Protein AF-A0A4D4KRZ1-F1 (afdb_monomer_lite)

Foldseek 3Di:
DDQDDDPPPPPLLVSLLSVLLRCLLVQNQDQAPSDQALVRSCRSSVHDSCCCVPPPVVSRVVSVVSNVVSVVVVVVVVVVVVVPPD

pLDDT: mean 89.97, std 13.34, range [45.09, 98.75]

Radius of gyration: 14.81 Å; chains: 1; bounding box: 38×21×49 Å

Sequence (86 aa):
MTVLPLDNEQDPVRRDIIAAINRLLAGTPHRSNGRLNVTQLAIEAGVKRWHLTHQHTDLKDRFQAEAAREEAKRTKAAQTGDDLVL

Structure (mmCIF, N/CA/C/O backbone):
data_AF-A0A4D4KRZ1-F1
#
_entry.id   AF-A0A4D4KRZ1-F1
#
loop_
_atom_site.group_PDB
_atom_site.id
_atom_site.type_symbol
_atom_site.label_atom_id
_atom_site.label_alt_id
_atom_site.label_comp_id
_atom_site.label_asym_id
_atom_site.label_entity_id
_atom_site.label_seq_id
_atom_site.pdbx_PDB_ins_code
_atom_site.Cartn_x
_atom_site.Cartn_y
_atom_site.Cartn_z
_atom_site.occupancy
_atom_site.B_iso_or_equiv
_atom_site.auth_seq_id
_atom_site.auth_comp_id
_atom_site.auth_asym_id
_atom_site.auth_atom_id
_atom_site.pdbx_PDB_model_num
ATOM 1 N N . MET A 1 1 ? -14.373 3.952 2.720 1.00 56.06 1 MET A N 1
ATOM 2 C CA . MET A 1 1 ? -13.129 3.332 2.224 1.00 56.06 1 MET A CA 1
ATOM 3 C C . MET A 1 1 ? -12.569 4.221 1.134 1.00 56.06 1 MET A C 1
ATOM 5 O O . MET A 1 1 ? -13.260 4.437 0.147 1.00 56.06 1 MET A O 1
ATOM 9 N N . THR A 1 2 ? -11.381 4.790 1.330 1.00 62.50 2 THR A N 1
ATOM 10 C CA . THR A 1 2 ? -10.680 5.498 0.252 1.00 62.50 2 THR A CA 1
ATOM 11 C C . THR A 1 2 ? -10.195 4.449 -0.745 1.00 62.50 2 THR A C 1
ATOM 13 O O . THR A 1 2 ? -9.385 3.602 -0.379 1.00 62.50 2 THR A O 1
ATOM 16 N N . VAL A 1 3 ? -10.700 4.477 -1.978 1.00 78.94 3 VAL A N 1
ATOM 17 C CA . VAL A 1 3 ? -10.174 3.650 -3.071 1.00 78.94 3 VAL A CA 1
ATOM 18 C C . VAL A 1 3 ? -9.172 4.499 -3.840 1.00 78.94 3 VAL A C 1
ATOM 20 O O . VAL A 1 3 ? -9.503 5.575 -4.336 1.00 78.94 3 VAL A O 1
ATOM 23 N N . LEU A 1 4 ? -7.928 4.039 -3.896 1.00 85.44 4 LEU A N 1
ATOM 24 C CA . LEU A 1 4 ? -6.895 4.640 -4.720 1.00 85.44 4 LEU A CA 1
ATOM 25 C C . LEU A 1 4 ? -7.165 4.293 -6.194 1.00 85.44 4 LEU A C 1
ATOM 27 O O . LEU A 1 4 ? -7.293 3.103 -6.499 1.00 85.44 4 LEU A O 1
ATOM 31 N N . PRO A 1 5 ? -7.264 5.289 -7.095 1.00 86.06 5 PRO A N 1
ATOM 32 C CA . PRO A 1 5 ? -7.562 5.047 -8.504 1.00 86.06 5 PRO A CA 1
ATOM 33 C C . PRO A 1 5 ? -6.396 4.348 -9.220 1.00 86.06 5 PRO A C 1
ATOM 35 O O . PRO A 1 5 ? -5.233 4.566 -8.879 1.00 86.06 5 PRO A O 1
ATOM 38 N N . LEU A 1 6 ? -6.723 3.533 -10.229 1.00 85.19 6 LEU A N 1
ATOM 39 C CA . LEU A 1 6 ? -5.768 2.796 -11.075 1.00 85.19 6 LEU A CA 1
ATOM 40 C C . LEU A 1 6 ? -5.764 3.261 -12.541 1.00 85.19 6 LEU A C 1
ATOM 42 O O . LEU A 1 6 ? -4.895 2.844 -13.304 1.00 85.19 6 LEU A O 1
ATOM 46 N N . ASP A 1 7 ? -6.727 4.090 -12.945 1.00 83.00 7 ASP A N 1
ATOM 47 C CA . ASP A 1 7 ? -7.097 4.274 -14.358 1.00 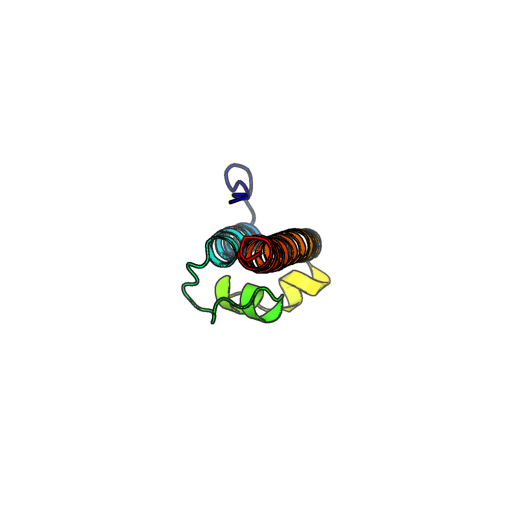83.00 7 ASP A CA 1
ATOM 48 C C . ASP A 1 7 ? -6.003 4.936 -15.213 1.00 83.00 7 ASP A C 1
ATOM 50 O O . ASP A 1 7 ? -5.941 4.710 -16.418 1.00 83.00 7 ASP A O 1
ATOM 54 N N . ASN A 1 8 ? -5.093 5.686 -14.587 1.00 88.00 8 ASN A N 1
ATOM 55 C CA . ASN A 1 8 ? -3.953 6.336 -15.243 1.00 88.00 8 ASN A CA 1
ATOM 56 C C . ASN A 1 8 ? -2.587 5.744 -14.853 1.00 88.00 8 ASN A C 1
ATOM 58 O O . ASN A 1 8 ? -1.559 6.274 -15.273 1.00 88.00 8 ASN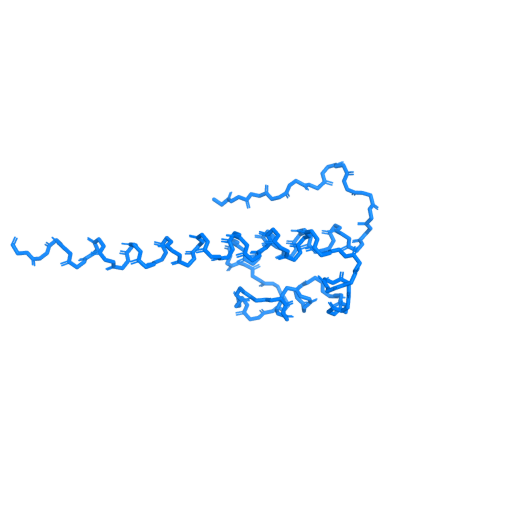 A O 1
ATOM 62 N N . GLU A 1 9 ? -2.549 4.687 -14.036 1.00 93.81 9 GLU A N 1
ATOM 63 C CA . GLU A 1 9 ? -1.288 4.084 -13.601 1.00 93.81 9 GLU A CA 1
ATOM 64 C C . GLU A 1 9 ? -0.834 3.003 -14.589 1.00 93.81 9 GLU A C 1
ATOM 66 O O . GLU A 1 9 ? -1.468 1.950 -14.710 1.00 93.81 9 GLU A O 1
ATOM 71 N N . GLN A 1 10 ? 0.282 3.264 -15.273 1.00 94.94 10 GLN A N 1
ATOM 72 C CA . GLN A 1 10 ? 0.839 2.393 -16.311 1.00 94.94 10 GLN A CA 1
ATOM 73 C C . GLN A 1 10 ? 1.953 1.486 -15.780 1.00 94.94 10 GLN A C 1
ATOM 75 O O . GLN A 1 10 ? 2.233 0.454 -16.388 1.00 94.94 10 GLN A O 1
ATOM 80 N N . ASP A 1 11 ? 2.591 1.846 -14.662 1.00 96.56 11 ASP A N 1
ATOM 81 C CA . ASP A 1 11 ? 3.643 1.024 -14.072 1.00 96.56 11 ASP A CA 1
ATOM 82 C C . ASP A 1 11 ? 3.012 -0.212 -13.398 1.00 96.56 11 ASP A C 1
ATOM 84 O O . ASP A 1 11 ? 2.259 -0.064 -12.427 1.00 96.56 11 ASP A O 1
ATOM 88 N N . PRO A 1 12 ? 3.300 -1.441 -13.871 1.00 96.69 12 PRO A N 1
ATOM 89 C CA . PRO A 1 12 ? 2.695 -2.654 -13.325 1.00 96.69 12 PRO A CA 1
ATOM 90 C C . PRO A 1 12 ? 2.999 -2.842 -11.833 1.00 96.69 12 PRO A C 1
ATOM 92 O O . PRO A 1 12 ? 2.118 -3.259 -11.083 1.00 96.69 12 PRO A O 1
ATOM 95 N N . VAL A 1 13 ? 4.196 -2.460 -11.373 1.00 97.75 13 VAL A N 1
ATOM 96 C CA . VAL A 1 13 ? 4.573 -2.548 -9.955 1.00 97.75 13 VAL A CA 1
ATOM 97 C C . VAL A 1 13 ? 3.714 -1.598 -9.127 1.00 97.75 13 VAL A C 1
ATOM 99 O O . VAL A 1 13 ? 3.218 -1.968 -8.060 1.00 97.75 13 VAL A O 1
ATOM 102 N N . ARG A 1 14 ? 3.487 -0.376 -9.619 1.00 97.88 14 ARG A N 1
ATOM 103 C CA . ARG A 1 14 ? 2.624 0.596 -8.937 1.00 97.88 14 ARG A CA 1
ATOM 104 C C . ARG A 1 14 ? 1.171 0.141 -8.924 1.00 97.88 14 ARG A C 1
ATOM 106 O O . ARG A 1 14 ? 0.531 0.258 -7.882 1.00 97.88 14 ARG A O 1
ATOM 113 N N . ARG A 1 15 ? 0.663 -0.439 -10.017 1.00 97.69 15 ARG A N 1
ATOM 114 C CA . ARG A 1 15 ? -0.692 -1.020 -10.066 1.00 97.69 15 ARG A CA 1
ATOM 115 C C . ARG A 1 15 ? -0.876 -2.107 -9.007 1.00 97.69 15 ARG A C 1
ATOM 117 O O . ARG A 1 15 ? -1.871 -2.076 -8.282 1.00 97.69 15 ARG A O 1
ATOM 124 N N . ASP A 1 16 ? 0.093 -3.010 -8.866 1.00 98.00 16 ASP A N 1
ATOM 125 C CA . ASP A 1 16 ? 0.059 -4.072 -7.854 1.00 98.00 16 ASP A CA 1
ATOM 126 C C . ASP A 1 16 ? 0.086 -3.508 -6.427 1.00 98.00 16 ASP A C 1
ATOM 128 O O . ASP A 1 16 ? -0.693 -3.940 -5.570 1.00 98.00 16 ASP A O 1
ATOM 132 N N . ILE A 1 17 ? 0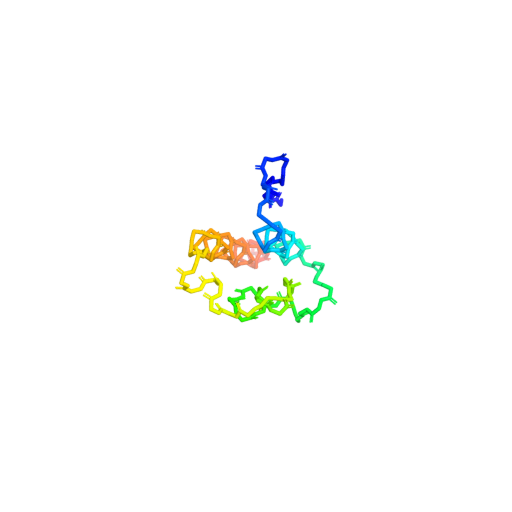.924 -2.496 -6.176 1.00 98.31 17 ILE A N 1
ATOM 133 C CA . ILE A 1 17 ? 0.978 -1.796 -4.885 1.00 98.31 17 ILE A CA 1
ATOM 134 C C . ILE A 1 17 ? -0.355 -1.101 -4.583 1.00 98.31 17 ILE A C 1
ATOM 136 O O . ILE A 1 17 ? -0.888 -1.258 -3.487 1.00 98.31 17 ILE A O 1
ATOM 140 N N . ILE A 1 18 ? -0.924 -0.359 -5.534 1.00 97.75 18 ILE A N 1
ATOM 141 C CA . ILE A 1 18 ? -2.193 0.361 -5.357 1.00 97.75 18 ILE A CA 1
ATOM 142 C C . ILE A 1 18 ? -3.342 -0.621 -5.091 1.00 97.75 18 ILE A C 1
ATOM 144 O O . ILE A 1 18 ? -4.125 -0.425 -4.159 1.00 97.75 18 ILE A O 1
ATOM 148 N N . ALA A 1 19 ? -3.422 -1.714 -5.853 1.00 97.12 19 ALA A N 1
ATOM 149 C CA . ALA A 1 19 ? -4.429 -2.749 -5.640 1.00 97.12 19 ALA A CA 1
ATOM 150 C C . ALA A 1 19 ? -4.292 -3.404 -4.253 1.00 97.12 19 ALA A C 1
ATOM 152 O O . ALA A 1 19 ? -5.297 -3.660 -3.586 1.00 97.12 19 ALA A O 1
ATOM 153 N N . ALA A 1 20 ? -3.060 -3.640 -3.796 1.00 97.88 20 ALA A N 1
ATOM 154 C CA . ALA A 1 20 ? -2.782 -4.156 -2.460 1.00 97.88 20 ALA A CA 1
ATOM 155 C C . ALA A 1 20 ? -3.172 -3.175 -1.344 1.00 97.88 20 ALA A C 1
ATOM 157 O O . ALA A 1 20 ? -3.772 -3.599 -0.356 1.00 97.88 20 ALA A O 1
ATOM 158 N N . ILE A 1 21 ? -2.904 -1.872 -1.511 1.00 97.25 21 ILE A N 1
ATOM 159 C CA . ILE A 1 21 ? -3.362 -0.828 -0.579 1.00 97.25 21 ILE A CA 1
ATOM 160 C C . ILE A 1 21 ? -4.884 -0.889 -0.437 1.00 97.25 21 ILE A C 1
ATOM 162 O O . ILE A 1 21 ? -5.391 -0.949 0.683 1.00 97.25 21 ILE A O 1
ATOM 166 N N . ASN A 1 22 ? -5.605 -0.927 -1.561 1.00 96.25 22 ASN A N 1
ATOM 167 C CA . ASN A 1 22 ? -7.066 -0.961 -1.561 1.00 96.25 22 ASN A CA 1
ATOM 168 C C . ASN A 1 22 ? -7.612 -2.186 -0.813 1.00 96.25 22 ASN A C 1
ATOM 170 O O . ASN A 1 22 ? -8.502 -2.036 0.020 1.00 96.25 22 ASN A O 1
ATOM 174 N N . ARG A 1 23 ? -7.047 -3.381 -1.039 1.00 96.31 23 ARG A N 1
ATOM 175 C CA . ARG A 1 23 ? -7.450 -4.607 -0.323 1.00 96.31 23 ARG A CA 1
ATOM 176 C C . ARG A 1 23 ? -7.158 -4.548 1.175 1.00 96.31 23 ARG A C 1
ATOM 178 O O . ARG A 1 23 ? -8.013 -4.918 1.979 1.00 96.31 23 ARG A O 1
ATOM 185 N N . LEU A 1 24 ? -5.981 -4.053 1.563 1.00 96.38 24 LEU A N 1
ATOM 186 C CA . LEU A 1 24 ? -5.595 -3.920 2.971 1.00 96.38 24 LEU A CA 1
ATOM 187 C C . LEU A 1 24 ? -6.508 -2.951 3.723 1.00 96.38 24 LEU A C 1
ATOM 189 O O . LEU A 1 24 ? -7.026 -3.298 4.782 1.00 96.38 24 LEU A O 1
ATOM 193 N N . LEU A 1 25 ? -6.753 -1.766 3.159 1.00 94.62 25 LEU A N 1
ATOM 194 C CA . LEU A 1 25 ? -7.663 -0.781 3.750 1.00 94.62 25 LEU A CA 1
ATOM 195 C C . LEU A 1 25 ? -9.116 -1.272 3.755 1.00 94.62 25 LEU A C 1
ATOM 197 O O . LEU A 1 25 ? -9.885 -0.900 4.638 1.00 94.62 25 LEU A O 1
ATOM 201 N N . ALA A 1 26 ? -9.490 -2.132 2.805 1.00 93.56 26 ALA A N 1
ATOM 202 C CA . ALA A 1 26 ? -10.798 -2.769 2.782 1.00 93.56 26 ALA A CA 1
ATOM 203 C C . ALA A 1 26 ? -10.939 -3.952 3.761 1.00 93.56 26 ALA A C 1
ATOM 205 O O . ALA A 1 26 ? -12.036 -4.483 3.914 1.00 93.56 26 ALA A O 1
ATOM 206 N N . GLY A 1 27 ? -9.854 -4.392 4.408 1.00 94.44 27 GLY A N 1
ATOM 207 C CA . GLY A 1 27 ? -9.868 -5.563 5.287 1.00 94.44 27 GLY A CA 1
ATOM 208 C C . GLY A 1 27 ? -10.045 -6.895 4.550 1.00 94.44 27 GLY A C 1
ATOM 209 O O . GLY A 1 27 ? -10.455 -7.876 5.162 1.00 94.44 27 GLY A O 1
ATOM 210 N N . THR A 1 28 ? -9.732 -6.944 3.252 1.00 95.88 28 THR A N 1
ATOM 211 C CA . THR A 1 28 ? -9.858 -8.135 2.391 1.00 95.88 28 THR A CA 1
ATOM 212 C C . THR A 1 28 ? -8.503 -8.539 1.782 1.00 95.88 28 THR A C 1
ATOM 214 O O . THR A 1 28 ? -8.362 -8.601 0.559 1.00 95.88 28 THR A O 1
ATOM 217 N N . PRO A 1 29 ? -7.457 -8.777 2.604 1.00 97.12 29 PRO A N 1
ATOM 218 C CA . PRO A 1 29 ? -6.148 -9.189 2.099 1.00 97.12 29 PRO A CA 1
ATOM 219 C C . PRO A 1 29 ? -6.224 -10.558 1.413 1.00 97.12 29 PRO A C 1
ATOM 221 O O . PRO A 1 29 ? -6.947 -11.446 1.860 1.00 97.12 29 PRO A O 1
ATOM 224 N N . HIS A 1 30 ? -5.446 -10.744 0.348 1.00 97.81 30 HIS A N 1
ATOM 225 C CA . HIS A 1 30 ? -5.365 -12.018 -0.369 1.00 97.81 30 HIS A CA 1
ATOM 226 C C . HIS A 1 30 ? -4.092 -12.806 -0.045 1.00 97.81 30 HIS A C 1
ATOM 228 O O . HIS A 1 30 ? -4.116 -14.033 -0.064 1.00 97.81 30 HIS A O 1
ATOM 234 N N . ARG A 1 31 ? -2.962 -12.129 0.200 1.00 97.38 31 ARG A N 1
ATOM 235 C CA . ARG A 1 31 ? -1.643 -12.772 0.398 1.00 97.38 31 ARG A CA 1
ATOM 236 C C . ARG A 1 31 ? -1.026 -12.472 1.763 1.00 97.38 31 ARG A C 1
ATOM 238 O O . ARG A 1 31 ? -0.115 -13.170 2.197 1.00 97.38 31 ARG A O 1
ATOM 245 N N . SER A 1 32 ? -1.482 -11.409 2.412 1.00 97.81 32 SER A N 1
ATOM 246 C CA . SER A 1 32 ? -0.973 -10.906 3.686 1.00 97.81 32 SER A CA 1
ATOM 247 C C . SER A 1 32 ? -1.910 -11.235 4.851 1.00 97.81 32 SER A C 1
ATOM 249 O O . SER A 1 32 ? -3.036 -11.687 4.666 1.00 97.81 32 SER A O 1
ATOM 251 N N . ASN A 1 33 ? -1.464 -10.960 6.079 1.00 96.50 33 ASN A N 1
ATOM 252 C CA . ASN A 1 33 ? -2.289 -11.126 7.282 1.00 96.50 33 ASN A CA 1
ATOM 253 C C . ASN A 1 33 ? -3.166 -9.900 7.608 1.00 96.50 33 ASN A C 1
ATOM 255 O O . ASN A 1 33 ? -3.684 -9.794 8.718 1.00 96.50 33 ASN A O 1
ATOM 259 N N . GLY A 1 34 ? -3.286 -8.938 6.687 1.00 94.44 34 GLY A N 1
ATOM 260 C CA . GLY A 1 34 ? -4.141 -7.762 6.862 1.00 94.44 34 GLY A CA 1
ATOM 261 C C . GLY A 1 34 ? -3.600 -6.674 7.791 1.00 94.44 34 GLY A C 1
ATOM 262 O O . GLY A 1 34 ? -4.240 -5.633 7.929 1.00 94.44 34 GLY A O 1
ATOM 263 N N . ARG A 1 35 ? -2.430 -6.848 8.428 1.00 96.06 35 ARG A N 1
ATOM 264 C CA . ARG A 1 35 ? -1.857 -5.775 9.259 1.00 96.06 35 ARG A CA 1
ATOM 26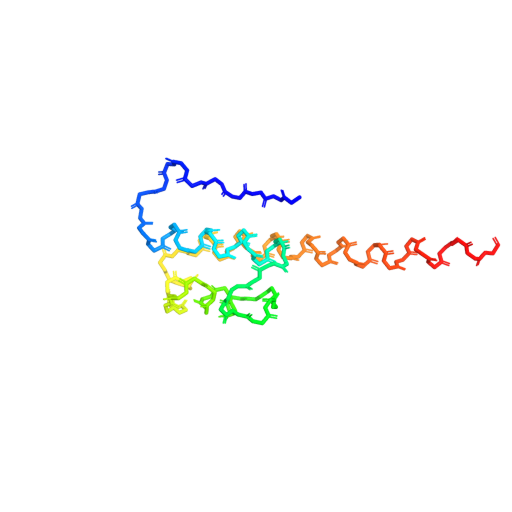5 C C . ARG A 1 35 ? -1.451 -4.595 8.378 1.00 96.06 35 ARG A C 1
ATOM 267 O O . ARG A 1 35 ? -0.762 -4.766 7.376 1.00 96.06 35 ARG A O 1
ATOM 274 N N . LEU A 1 36 ? -1.803 -3.384 8.802 1.00 96.25 36 LEU A N 1
ATOM 275 C CA . LEU A 1 36 ? -1.543 -2.165 8.038 1.00 96.25 36 LEU A CA 1
ATOM 276 C C . LEU A 1 36 ? -0.104 -1.655 8.235 1.00 96.25 36 LEU A C 1
ATOM 278 O O . LEU A 1 36 ? 0.135 -0.638 8.876 1.00 96.25 36 LEU A O 1
ATOM 282 N N . ASN A 1 37 ? 0.883 -2.388 7.712 1.00 96.88 37 ASN A N 1
ATOM 283 C CA . ASN A 1 37 ? 2.290 -1.976 7.714 1.00 96.88 37 ASN A CA 1
ATOM 284 C C . ASN A 1 37 ? 2.981 -2.266 6.372 1.00 96.88 37 ASN A C 1
ATOM 286 O O . ASN A 1 37 ? 2.516 -3.074 5.572 1.00 96.88 37 ASN A O 1
ATOM 290 N N . VAL A 1 38 ? 4.121 -1.609 6.136 1.00 97.81 38 VAL A N 1
ATOM 291 C CA . VAL A 1 38 ? 4.846 -1.651 4.851 1.00 97.81 38 VAL A CA 1
ATOM 292 C C . VAL A 1 38 ? 5.280 -3.070 4.463 1.00 97.81 38 VAL A C 1
ATOM 294 O O . VAL A 1 38 ? 5.294 -3.409 3.283 1.00 97.81 38 VAL A O 1
ATOM 297 N N . THR A 1 39 ? 5.622 -3.915 5.438 1.00 98.12 39 THR A N 1
ATOM 298 C CA . THR A 1 39 ? 6.014 -5.306 5.171 1.00 98.12 39 THR A CA 1
ATOM 299 C C . THR A 1 39 ? 4.835 -6.109 4.630 1.00 98.12 39 THR A C 1
ATOM 301 O O . THR A 1 39 ? 4.987 -6.814 3.637 1.00 98.12 39 THR A O 1
ATOM 304 N N . GLN A 1 40 ? 3.656 -5.978 5.240 1.00 98.44 40 GLN A N 1
ATOM 305 C CA . GLN A 1 40 ? 2.453 -6.646 4.743 1.00 98.44 40 GLN A CA 1
ATOM 306 C C . GLN A 1 40 ? 1.975 -6.063 3.418 1.00 98.44 40 GLN A C 1
ATOM 308 O O . GLN A 1 40 ? 1.520 -6.827 2.579 1.00 98.44 40 GLN A O 1
ATOM 313 N N . LEU A 1 41 ? 2.150 -4.760 3.180 1.00 98.50 41 LEU A N 1
ATOM 314 C CA . LEU A 1 41 ? 1.872 -4.170 1.870 1.00 98.50 41 LEU A CA 1
ATOM 315 C C . LEU A 1 41 ? 2.745 -4.789 0.770 1.00 98.50 41 LEU A C 1
ATOM 317 O O . LEU A 1 41 ? 2.232 -5.149 -0.285 1.00 98.50 41 LEU A O 1
ATOM 321 N N . ALA A 1 42 ? 4.044 -4.966 1.024 1.00 98.69 42 ALA A N 1
ATOM 322 C CA . ALA A 1 42 ? 4.944 -5.621 0.074 1.00 98.69 42 ALA A CA 1
ATOM 323 C C . ALA A 1 42 ? 4.505 -7.067 -0.228 1.00 98.69 42 ALA A C 1
ATOM 325 O O . ALA A 1 42 ? 4.436 -7.462 -1.390 1.00 98.69 42 ALA A O 1
ATOM 326 N N . ILE A 1 43 ? 4.154 -7.831 0.815 1.00 98.75 43 ILE A N 1
ATOM 327 C CA . ILE A 1 43 ? 3.650 -9.208 0.690 1.00 98.75 43 ILE A CA 1
ATOM 328 C C . ILE A 1 43 ? 2.334 -9.238 -0.098 1.00 98.75 43 ILE A C 1
ATOM 330 O O . ILE A 1 43 ? 2.182 -10.037 -1.020 1.00 98.75 43 ILE A O 1
ATOM 334 N N . GLU A 1 44 ? 1.400 -8.344 0.225 1.00 98.62 44 GLU A N 1
ATOM 335 C CA . GLU A 1 44 ? 0.091 -8.261 -0.422 1.00 98.62 44 GLU A CA 1
ATOM 336 C C . GLU A 1 44 ? 0.199 -7.909 -1.910 1.00 98.62 44 GLU A C 1
ATOM 338 O O . GLU A 1 44 ? -0.501 -8.491 -2.741 1.00 98.62 44 GLU A O 1
ATOM 343 N N . ALA A 1 45 ? 1.103 -6.991 -2.254 1.00 98.25 45 ALA A N 1
ATOM 344 C CA . ALA A 1 45 ? 1.401 -6.619 -3.633 1.00 98.25 45 ALA A CA 1
ATOM 345 C C . ALA A 1 45 ? 2.208 -7.700 -4.372 1.00 98.25 45 ALA A C 1
ATOM 347 O O . ALA A 1 45 ? 2.170 -7.774 -5.593 1.00 98.25 45 ALA A O 1
ATOM 348 N N . GLY A 1 46 ? 2.905 -8.587 -3.654 1.00 98.44 46 GLY A N 1
ATOM 349 C CA . GLY A 1 46 ? 3.829 -9.553 -4.253 1.00 98.44 46 GLY A CA 1
ATOM 350 C C . GLY A 1 46 ? 5.113 -8.910 -4.784 1.00 98.44 46 GLY A C 1
ATOM 351 O O . GLY A 1 46 ? 5.71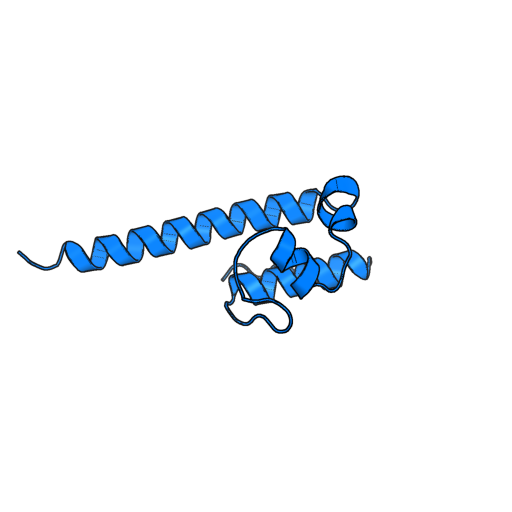7 -9.431 -5.716 1.00 98.44 46 GLY A O 1
ATOM 352 N N . VAL A 1 47 ? 5.536 -7.788 -4.197 1.00 98.38 47 VAL A N 1
ATOM 353 C CA . VAL A 1 47 ? 6.730 -7.036 -4.613 1.00 98.38 47 VAL A CA 1
ATOM 354 C C . VAL A 1 47 ? 7.780 -7.028 -3.506 1.00 98.38 47 VAL A C 1
ATOM 356 O O . VAL A 1 47 ? 7.481 -7.176 -2.320 1.00 98.38 47 VAL A O 1
ATOM 359 N N . LYS A 1 48 ? 9.049 -6.811 -3.864 1.00 98.19 48 LYS A N 1
ATOM 360 C CA . LYS A 1 48 ? 10.110 -6.628 -2.861 1.00 98.19 48 LYS A CA 1
ATOM 361 C C . LYS A 1 48 ? 9.898 -5.319 -2.098 1.00 98.19 48 LYS A C 1
ATOM 363 O O . LYS A 1 48 ? 9.632 -4.283 -2.701 1.00 98.19 48 LYS A O 1
ATOM 368 N N . ARG A 1 49 ? 10.139 -5.326 -0.781 1.00 97.69 49 ARG A N 1
ATOM 369 C CA . ARG A 1 49 ? 10.016 -4.131 0.083 1.00 97.69 49 ARG A CA 1
ATOM 370 C C . ARG A 1 49 ? 10.838 -2.931 -0.407 1.00 97.69 49 ARG A C 1
ATOM 372 O O . ARG A 1 49 ? 10.431 -1.798 -0.178 1.00 97.69 49 ARG A O 1
ATOM 379 N N . TRP A 1 50 ? 11.950 -3.174 -1.102 1.00 97.94 50 TRP A N 1
ATOM 380 C CA . TRP A 1 50 ? 12.776 -2.126 -1.705 1.00 97.94 50 TRP A CA 1
ATOM 381 C C . TRP A 1 50 ? 11.983 -1.191 -2.634 1.00 97.94 50 TRP A C 1
ATOM 383 O O . TRP A 1 50 ? 12.202 0.018 -2.582 1.00 97.94 50 TRP A O 1
ATOM 393 N N . HIS A 1 51 ? 10.996 -1.708 -3.381 1.00 98.25 51 HIS A N 1
ATOM 394 C CA . HIS A 1 51 ? 10.125 -0.873 -4.215 1.00 98.25 51 HIS A CA 1
ATOM 395 C C . HIS A 1 51 ? 9.404 0.195 -3.387 1.00 98.25 51 HIS A C 1
ATOM 397 O O . HIS A 1 51 ? 9.335 1.340 -3.805 1.00 98.25 51 HIS A O 1
ATOM 403 N N . LEU A 1 52 ? 8.938 -0.132 -2.180 1.00 98.06 52 LEU A N 1
ATOM 404 C CA . LEU A 1 52 ? 8.230 0.808 -1.303 1.00 98.06 52 LEU A CA 1
ATOM 405 C C . LEU A 1 52 ? 9.165 1.760 -0.547 1.00 98.06 52 LEU A C 1
ATOM 407 O O . LEU A 1 52 ? 8.727 2.813 -0.096 1.00 98.06 52 LEU A O 1
ATOM 411 N N . THR A 1 53 ? 10.434 1.397 -0.351 1.00 96.56 53 THR A N 1
ATOM 412 C CA . THR A 1 53 ? 11.374 2.211 0.437 1.00 96.56 53 THR A CA 1
ATOM 413 C C . THR A 1 53 ? 12.304 3.077 -0.403 1.00 96.56 53 THR A C 1
ATOM 415 O O . THR A 1 53 ? 12.842 4.032 0.145 1.00 96.56 53 THR A O 1
ATOM 418 N N . HIS A 1 54 ? 12.471 2.777 -1.695 1.00 97.50 54 HIS A N 1
ATOM 419 C CA . HIS A 1 54 ? 13.405 3.495 -2.570 1.00 97.50 54 HIS A CA 1
ATOM 420 C C . HIS A 1 54 ? 12.796 3.961 -3.899 1.00 97.50 54 HIS A C 1
ATOM 422 O O . HIS A 1 54 ? 13.190 5.014 -4.382 1.00 97.50 54 HIS A O 1
ATOM 428 N N . GLN A 1 55 ? 11.859 3.217 -4.502 1.00 97.81 55 GLN A N 1
ATOM 429 C CA . GLN A 1 55 ? 11.364 3.526 -5.856 1.00 97.81 55 GLN A CA 1
ATOM 430 C C . GLN A 1 55 ? 9.994 4.226 -5.868 1.00 97.81 55 GLN A C 1
ATOM 432 O O . GLN A 1 55 ? 9.770 5.156 -6.633 1.00 97.81 55 GLN A O 1
ATOM 437 N N . HIS A 1 56 ? 9.069 3.775 -5.026 1.00 98.00 56 HIS A N 1
ATOM 438 C CA . HIS A 1 56 ? 7.679 4.229 -4.940 1.00 98.00 56 HIS A CA 1
ATOM 439 C C . HIS A 1 56 ? 7.357 4.630 -3.499 1.00 98.00 56 HIS A C 1
ATOM 441 O O . HIS A 1 56 ? 6.421 4.131 -2.865 1.00 98.00 56 HIS A O 1
ATOM 447 N N . THR A 1 57 ? 8.207 5.493 -2.942 1.00 98.00 57 THR A N 1
ATOM 448 C CA . THR A 1 57 ? 8.082 5.975 -1.563 1.00 98.00 57 THR A CA 1
ATOM 449 C C . THR A 1 57 ? 6.796 6.762 -1.348 1.00 98.00 57 THR A C 1
ATOM 451 O O . THR A 1 57 ? 6.222 6.684 -0.268 1.00 98.00 57 THR A O 1
ATOM 454 N N . ASP A 1 58 ? 6.293 7.420 -2.394 1.00 97.62 58 ASP A N 1
ATOM 455 C CA . ASP A 1 58 ? 5.009 8.120 -2.408 1.00 97.62 58 ASP A CA 1
ATOM 456 C C . ASP A 1 58 ? 3.837 7.193 -2.047 1.00 97.62 58 ASP A C 1
ATOM 458 O O . ASP A 1 58 ? 2.978 7.548 -1.238 1.00 97.62 58 ASP A O 1
ATOM 462 N N . LEU A 1 59 ? 3.823 5.968 -2.584 1.00 97.56 59 LEU A N 1
ATOM 463 C CA . LEU A 1 59 ? 2.778 4.986 -2.290 1.00 97.56 59 LEU A CA 1
ATOM 464 C C . LEU A 1 59 ? 2.896 4.438 -0.864 1.00 97.56 59 LEU A C 1
ATOM 466 O O . LEU A 1 59 ? 1.879 4.217 -0.204 1.00 97.56 59 LEU A O 1
ATOM 470 N N . LYS A 1 60 ? 4.125 4.262 -0.362 1.00 97.81 60 LYS A N 1
ATOM 471 C CA . LYS A 1 60 ? 4.379 3.887 1.037 1.00 97.81 60 LYS A CA 1
ATOM 472 C C . LYS A 1 60 ? 3.867 4.969 1.990 1.00 97.81 60 LYS A C 1
ATOM 474 O O . LYS A 1 60 ? 3.143 4.644 2.929 1.00 97.81 60 LYS A O 1
ATOM 479 N N . ASP A 1 61 ? 4.205 6.230 1.735 1.00 97.88 61 ASP A N 1
ATOM 480 C CA . ASP A 1 61 ? 3.800 7.358 2.577 1.00 97.88 61 ASP A CA 1
ATOM 481 C C . ASP A 1 61 ? 2.271 7.524 2.564 1.00 97.88 61 ASP A C 1
ATOM 483 O O . ASP A 1 61 ? 1.642 7.645 3.619 1.00 97.88 61 ASP A O 1
ATOM 487 N N . ARG A 1 62 ? 1.643 7.415 1.384 1.00 96.50 62 ARG A N 1
ATOM 488 C CA . ARG A 1 62 ? 0.180 7.441 1.246 1.00 96.50 62 ARG A CA 1
ATOM 489 C C . ARG A 1 62 ? -0.495 6.314 2.024 1.00 96.50 62 ARG A C 1
ATOM 491 O O . ARG A 1 62 ? -1.479 6.556 2.720 1.00 96.50 62 ARG A O 1
ATOM 498 N N . PHE A 1 63 ? 0.032 5.095 1.936 1.00 97.12 63 PHE A N 1
ATOM 499 C CA . PHE A 1 63 ? -0.492 3.959 2.689 1.00 97.12 63 PHE A CA 1
ATOM 500 C C . PHE A 1 63 ? -0.395 4.174 4.201 1.00 97.12 63 PHE A C 1
ATOM 502 O O . PHE A 1 63 ? -1.360 3.913 4.912 1.00 97.12 63 PHE A O 1
ATOM 509 N N . GLN A 1 64 ? 0.736 4.680 4.699 1.00 97.06 64 GLN A N 1
ATOM 510 C CA . GLN A 1 64 ? 0.914 4.956 6.127 1.00 97.06 64 GLN A CA 1
ATOM 511 C C . GLN A 1 64 ? -0.046 6.043 6.626 1.00 97.06 64 GLN A C 1
ATOM 513 O O . GLN A 1 64 ? -0.605 5.905 7.714 1.00 97.06 64 GLN A O 1
ATOM 518 N N . ALA A 1 65 ? -0.292 7.081 5.822 1.00 96.12 65 ALA A N 1
ATOM 519 C CA . ALA A 1 65 ? -1.265 8.118 6.151 1.00 96.12 65 ALA A CA 1
ATOM 520 C C . ALA A 1 65 ? -2.697 7.561 6.251 1.00 96.12 65 ALA A C 1
ATOM 522 O O . ALA A 1 65 ? -3.410 7.861 7.209 1.00 96.12 65 ALA A O 1
ATOM 523 N N . GLU A 1 66 ? -3.122 6.725 5.299 1.00 95.19 66 GLU A N 1
ATOM 524 C CA . GLU A 1 66 ? -4.444 6.085 5.354 1.00 95.19 66 GLU A CA 1
ATOM 525 C C . GLU A 1 66 ? -4.536 5.053 6.490 1.00 95.19 66 GLU A C 1
ATOM 527 O O . GLU A 1 66 ? -5.545 5.012 7.190 1.00 95.19 66 GLU A O 1
ATOM 532 N N . ALA A 1 67 ? -3.478 4.281 6.753 1.00 94.19 67 ALA A N 1
ATOM 533 C CA . ALA A 1 67 ? -3.431 3.334 7.868 1.00 94.19 67 ALA A CA 1
ATOM 534 C C . ALA A 1 67 ? -3.622 4.029 9.225 1.00 94.19 67 ALA A C 1
ATOM 536 O O . ALA A 1 67 ? -4.439 3.585 10.031 1.00 94.19 67 ALA A O 1
ATOM 537 N N . ALA A 1 68 ? -2.938 5.156 9.445 1.00 93.88 68 ALA A N 1
ATOM 538 C CA . ALA A 1 68 ? -3.096 5.958 10.656 1.00 93.88 68 ALA A CA 1
ATOM 539 C C . ALA A 1 68 ? -4.523 6.517 10.800 1.00 93.88 68 ALA A C 1
ATOM 541 O O . ALA A 1 68 ? -5.074 6.561 11.901 1.00 93.88 68 ALA A O 1
ATOM 542 N N . ARG A 1 69 ? -5.160 6.915 9.689 1.00 93.31 69 ARG A N 1
ATOM 543 C CA . ARG A 1 69 ? -6.566 7.357 9.684 1.00 93.31 69 ARG A CA 1
ATOM 544 C C . ARG A 1 69 ? -7.518 6.224 10.063 1.00 93.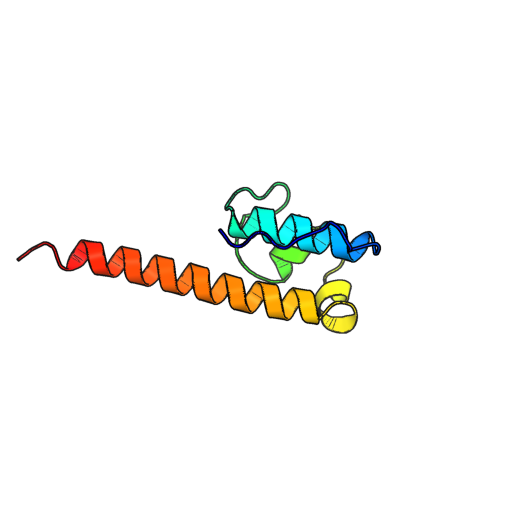31 69 ARG A C 1
ATOM 546 O O . ARG A 1 69 ? -8.444 6.457 10.836 1.00 93.31 69 ARG A O 1
ATOM 553 N N . GLU A 1 70 ? -7.311 5.021 9.535 1.00 90.31 70 GLU A N 1
ATOM 554 C CA . GLU A 1 70 ? -8.129 3.850 9.873 1.00 90.31 70 GLU A CA 1
ATOM 555 C C . GLU A 1 70 ? -7.949 3.429 11.336 1.00 90.31 70 GLU A C 1
ATOM 557 O O . GLU A 1 70 ? -8.930 3.117 12.011 1.00 90.31 70 GLU A O 1
ATOM 562 N N . GLU A 1 71 ? -6.727 3.486 11.864 1.00 87.81 71 GLU A N 1
ATOM 563 C CA . GLU A 1 71 ? -6.458 3.241 13.282 1.00 87.81 71 GLU A CA 1
ATOM 564 C C . GLU A 1 71 ? -7.162 4.274 14.175 1.00 87.81 71 GLU A C 1
ATOM 566 O O . GLU A 1 71 ? -7.891 3.902 15.093 1.00 87.81 71 GLU A O 1
ATOM 571 N N . ALA A 1 72 ? -7.067 5.565 13.840 1.00 89.56 72 ALA A N 1
ATOM 572 C CA . ALA A 1 72 ? -7.762 6.622 14.570 1.00 89.56 72 ALA A CA 1
ATOM 573 C C . ALA A 1 72 ? -9.293 6.445 14.564 1.00 89.56 72 ALA A C 1
ATOM 575 O O . ALA A 1 72 ? -9.951 6.705 15.574 1.00 89.56 72 ALA A O 1
ATOM 576 N N . LYS A 1 73 ? -9.880 5.979 13.451 1.00 86.44 73 LYS A N 1
ATOM 577 C CA . LYS A 1 73 ? -11.317 5.656 13.378 1.00 86.44 73 LYS A CA 1
ATOM 578 C C . LYS A 1 73 ? -11.689 4.495 14.297 1.00 86.44 73 LYS A C 1
ATOM 580 O O . LYS A 1 73 ? -12.712 4.579 14.970 1.00 86.44 73 LYS A O 1
ATOM 585 N N . ARG A 1 74 ? -10.869 3.439 14.352 1.00 82.00 74 ARG A N 1
ATOM 586 C CA . ARG A 1 74 ? -11.100 2.282 15.236 1.00 82.00 74 ARG A CA 1
ATOM 587 C C . ARG A 1 74 ? -11.060 2.684 16.707 1.00 82.00 74 ARG A C 1
ATOM 589 O O . ARG A 1 74 ? -11.947 2.289 17.456 1.00 82.00 74 ARG A O 1
ATOM 596 N N . THR A 1 75 ? -10.099 3.519 17.099 1.00 84.19 75 THR A N 1
ATOM 597 C CA . THR A 1 75 ? -10.012 4.040 18.471 1.00 84.19 75 THR A CA 1
ATOM 598 C C . THR A 1 75 ? -11.238 4.875 18.836 1.00 84.19 75 THR A C 1
ATOM 600 O O . THR A 1 75 ? -11.809 4.680 19.904 1.00 84.19 75 THR A O 1
ATOM 603 N N . LYS A 1 76 ? -11.707 5.750 17.935 1.00 79.00 76 LYS A N 1
ATOM 604 C CA . LYS A 1 76 ? -12.936 6.529 18.161 1.00 79.00 76 LYS A CA 1
ATOM 605 C C . LYS A 1 76 ? -14.180 5.649 18.276 1.00 79.00 76 LYS A C 1
ATOM 607 O O . LYS A 1 76 ? -14.987 5.869 19.167 1.00 79.00 76 LYS A O 1
ATOM 612 N N . ALA A 1 77 ? -14.324 4.643 17.413 1.00 74.50 77 ALA A N 1
ATOM 613 C CA . ALA A 1 77 ? -15.456 3.719 17.474 1.00 74.50 77 ALA A CA 1
ATOM 614 C C . ALA A 1 77 ? -15.495 2.936 18.799 1.00 74.50 77 ALA A C 1
ATOM 616 O O . ALA A 1 77 ? -16.573 2.717 19.341 1.00 74.50 77 ALA A O 1
ATOM 617 N N . ALA A 1 78 ? -14.329 2.567 19.342 1.00 70.31 78 ALA A N 1
ATOM 618 C CA . ALA A 1 78 ? -14.233 1.945 20.660 1.00 70.31 78 ALA A CA 1
ATOM 619 C C . ALA A 1 78 ? -14.619 2.908 21.801 1.00 70.31 78 ALA A C 1
ATOM 621 O O . ALA A 1 78 ? -15.263 2.485 22.750 1.00 70.31 78 ALA A O 1
ATOM 622 N N . GLN A 1 79 ? -14.281 4.199 21.692 1.00 65.88 79 GLN A N 1
ATOM 623 C CA . GLN A 1 79 ? -14.607 5.221 22.700 1.00 65.88 79 GLN A CA 1
ATOM 624 C C . GLN A 1 79 ? -16.091 5.623 22.698 1.00 65.88 79 GLN A C 1
ATOM 626 O O . GLN A 1 79 ? -16.672 5.819 23.756 1.00 65.88 79 GLN A O 1
ATOM 631 N N . THR A 1 80 ? -16.734 5.713 21.530 1.00 62.28 80 THR A N 1
ATOM 632 C CA . THR A 1 80 ? -18.165 6.064 21.430 1.00 62.28 80 THR A CA 1
ATOM 633 C C . THR A 1 80 ? -19.089 4.968 21.975 1.00 62.28 80 THR A C 1
ATOM 635 O O . THR A 1 80 ? -20.210 5.263 22.374 1.00 62.28 80 THR A O 1
ATOM 638 N N . GLY A 1 81 ? -18.637 3.712 22.013 1.00 56.97 81 GLY A N 1
ATOM 639 C CA . GLY A 1 81 ? -19.392 2.623 22.638 1.00 56.97 81 GLY A CA 1
ATOM 640 C C . GLY A 1 81 ? -19.373 2.648 24.171 1.00 56.97 81 GLY A C 1
ATOM 641 O O . GLY A 1 81 ? -20.296 2.119 24.782 1.00 56.97 81 GLY A O 1
ATOM 642 N N . ASP A 1 82 ? -18.355 3.266 24.774 1.00 56.41 82 ASP A N 1
ATOM 643 C CA . ASP A 1 82 ? -18.153 3.312 26.231 1.00 56.41 82 ASP A CA 1
ATOM 644 C C . ASP A 1 82 ? -18.936 4.471 26.889 1.00 56.41 82 ASP A C 1
ATOM 646 O O . ASP A 1 82 ? -19.386 4.359 28.023 1.00 56.41 82 ASP A O 1
ATOM 650 N N . ASP A 1 83 ? -19.196 5.552 26.141 1.00 55.16 83 ASP A N 1
ATOM 651 C CA . ASP A 1 83 ? -19.873 6.779 26.615 1.00 55.16 83 ASP A CA 1
ATOM 652 C C . ASP A 1 83 ? -21.418 6.677 26.669 1.00 55.16 83 ASP A C 1
ATOM 654 O O . ASP A 1 83 ? -22.098 7.609 27.083 1.00 55.16 83 ASP A O 1
ATOM 658 N N . LEU A 1 84 ? -22.002 5.546 26.249 1.00 57.94 84 LEU A N 1
ATOM 659 C CA . LEU A 1 84 ? -23.459 5.299 26.255 1.00 57.94 84 LEU A CA 1
ATOM 660 C C . LEU A 1 84 ? -23.957 4.521 27.485 1.00 57.94 84 LEU A C 1
ATOM 662 O O . LEU A 1 84 ? -25.124 4.129 27.541 1.00 57.94 84 LEU A O 1
ATOM 666 N N . VAL A 1 85 ? -23.093 4.306 28.477 1.00 52.88 85 VAL A N 1
ATOM 667 C CA . VAL A 1 85 ? -23.462 3.724 29.769 1.00 52.88 85 VAL A CA 1
ATOM 668 C C . VAL A 1 85 ? -23.153 4.745 30.860 1.00 52.88 85 VAL A C 1
ATOM 670 O O . VAL A 1 85 ? -22.064 4.696 31.419 1.00 52.88 85 VAL A O 1
ATOM 673 N N . LEU A 1 86 ? -24.093 5.664 31.131 1.00 45.09 86 LEU A N 1
ATOM 674 C CA . LEU A 1 86 ? -24.371 6.298 32.437 1.00 45.09 86 LEU A CA 1
ATOM 675 C C . LEU A 1 86 ? -25.611 7.205 32.364 1.00 45.09 86 LEU A C 1
ATOM 677 O O . LEU A 1 86 ? -25.671 8.077 31.471 1.00 45.09 86 LEU A O 1
#

Secondary structure (DSSP, 8-state):
--PPP-TT---HHHHHHHHHHHHHHTT--SSS----SHHHHHHHHTS-HHIIIII-HHHHHHHHHHHHHHHHHHHHHHHHHHTT--

Organism: NCBI:txid68175